Protein AF-A0A2E5VZL4-F1 (afdb_monomer_lite)

Structure (mmCIF, N/CA/C/O backbone):
data_AF-A0A2E5VZL4-F1
#
_entry.id   AF-A0A2E5VZL4-F1
#
loop_
_atom_site.group_PDB
_atom_site.id
_atom_site.type_symbol
_atom_site.label_atom_id
_atom_site.label_alt_id
_atom_site.label_comp_id
_atom_site.label_asym_id
_atom_site.label_entity_id
_atom_site.label_seq_id
_atom_site.pdbx_PDB_ins_code
_atom_site.Cartn_x
_atom_site.Cartn_y
_atom_site.Cartn_z
_atom_site.occupancy
_atom_site.B_iso_or_equiv
_atom_site.auth_seq_id
_atom_site.auth_comp_id
_atom_site.auth_asym_id
_atom_site.auth_atom_id
_atom_site.pdbx_PDB_model_num
ATOM 1 N N . MET A 1 1 ? 15.307 -54.834 -8.829 1.00 47.22 1 MET A N 1
ATOM 2 C CA . MET A 1 1 ? 15.428 -53.500 -9.453 1.00 47.22 1 MET A CA 1
ATOM 3 C C . MET A 1 1 ? 14.462 -52.575 -8.731 1.00 47.22 1 MET A C 1
ATOM 5 O O . MET A 1 1 ? 13.264 -52.700 -8.922 1.00 47.22 1 MET A O 1
ATOM 9 N N . SER A 1 2 ? 14.963 -51.774 -7.792 1.00 46.06 2 SER A N 1
ATOM 10 C CA . SER A 1 2 ? 14.157 -50.873 -6.960 1.00 46.06 2 SER A CA 1
ATOM 11 C C . SER A 1 2 ? 14.180 -49.470 -7.559 1.00 46.06 2 SER A C 1
ATOM 13 O O . SER A 1 2 ? 15.214 -48.799 -7.523 1.00 46.06 2 SER A O 1
ATOM 15 N N . ASP A 1 3 ? 13.050 -49.048 -8.118 1.00 46.81 3 ASP A N 1
ATOM 16 C CA . ASP A 1 3 ? 12.862 -47.703 -8.653 1.00 46.81 3 ASP A CA 1
ATOM 17 C C . ASP A 1 3 ? 12.826 -46.692 -7.499 1.00 46.81 3 ASP A C 1
ATOM 19 O O . ASP A 1 3 ? 11.897 -46.655 -6.691 1.00 46.81 3 ASP A O 1
ATOM 23 N N . SER A 1 4 ? 13.878 -45.880 -7.395 1.00 48.53 4 SER A N 1
ATOM 24 C CA . SER A 1 4 ? 13.907 -44.745 -6.473 1.00 48.53 4 SER A CA 1
ATOM 25 C C . SER A 1 4 ? 12.948 -43.655 -6.971 1.00 48.53 4 SER A C 1
ATOM 27 O O . SER A 1 4 ? 13.066 -43.228 -8.124 1.00 48.53 4 SER A O 1
ATOM 29 N N . PRO A 1 5 ? 12.035 -43.129 -6.133 1.00 53.75 5 PRO A N 1
ATOM 30 C CA . PRO A 1 5 ? 11.118 -42.083 -6.557 1.00 53.75 5 PRO A CA 1
ATOM 31 C C . PRO A 1 5 ? 11.890 -40.803 -6.896 1.00 53.75 5 PRO A C 1
ATOM 33 O O . PRO A 1 5 ? 12.619 -40.240 -6.072 1.00 53.75 5 PRO A O 1
ATOM 36 N N . ARG A 1 6 ? 11.715 -40.325 -8.136 1.00 50.28 6 ARG A N 1
ATOM 37 C CA . ARG A 1 6 ? 12.256 -39.048 -8.614 1.00 50.28 6 ARG A CA 1
ATOM 38 C C . ARG A 1 6 ? 11.753 -37.920 -7.717 1.00 50.28 6 ARG A C 1
ATOM 40 O O . ARG A 1 6 ? 10.602 -37.497 -7.795 1.00 50.28 6 ARG A O 1
ATOM 47 N N . ARG A 1 7 ? 12.651 -37.405 -6.879 1.00 49.47 7 ARG A N 1
ATOM 48 C CA . ARG A 1 7 ? 12.457 -36.209 -6.056 1.00 49.47 7 ARG A CA 1
ATOM 49 C C . ARG A 1 7 ? 12.113 -35.038 -6.986 1.00 49.47 7 ARG A C 1
ATOM 51 O O . ARG A 1 7 ? 12.990 -34.500 -7.662 1.00 49.47 7 ARG A O 1
ATOM 58 N N . SER A 1 8 ? 10.833 -34.667 -7.059 1.00 52.91 8 SER A N 1
ATOM 59 C CA . SER A 1 8 ? 10.385 -33.489 -7.808 1.00 52.91 8 SER A CA 1
ATOM 60 C C . SER A 1 8 ? 11.157 -32.274 -7.281 1.00 52.91 8 SER A C 1
ATOM 62 O O . SER A 1 8 ? 11.065 -31.934 -6.095 1.00 52.91 8 SER A O 1
ATOM 64 N N . LYS A 1 9 ? 11.966 -31.645 -8.141 1.00 51.38 9 LYS A N 1
ATOM 65 C CA . LYS A 1 9 ? 12.663 -30.397 -7.820 1.00 51.38 9 LYS A CA 1
ATOM 66 C C . LYS A 1 9 ? 11.589 -29.346 -7.530 1.00 51.38 9 LYS A C 1
ATOM 68 O O . LYS A 1 9 ? 10.967 -28.843 -8.461 1.00 51.38 9 LYS A O 1
ATOM 73 N N . ARG A 1 10 ? 11.357 -29.021 -6.250 1.00 52.12 10 ARG A N 1
ATOM 74 C CA . ARG A 1 10 ? 10.534 -27.867 -5.849 1.00 52.12 10 ARG A CA 1
ATOM 75 C C . ARG A 1 10 ? 11.056 -26.652 -6.620 1.00 52.12 10 ARG A C 1
ATOM 77 O O . ARG A 1 10 ? 12.182 -26.218 -6.375 1.00 52.12 10 ARG A O 1
ATOM 84 N N . LYS A 1 11 ? 10.270 -26.128 -7.571 1.00 53.28 11 LYS A N 1
ATOM 85 C CA . LYS A 1 11 ? 10.553 -24.830 -8.196 1.00 53.28 11 LYS A CA 1
ATOM 86 C C . LYS A 1 11 ? 10.701 -23.828 -7.052 1.00 53.28 11 LYS A C 1
ATOM 88 O O . LYS A 1 11 ? 9.789 -23.695 -6.238 1.00 53.28 11 LYS A O 1
ATOM 93 N N . LYS A 1 12 ? 11.861 -23.171 -6.951 1.00 56.47 12 LYS A N 1
ATOM 94 C CA . LYS A 1 12 ? 12.032 -22.040 -6.035 1.00 56.47 12 LYS A CA 1
ATOM 95 C C . LYS A 1 12 ? 10.952 -21.025 -6.399 1.00 56.47 12 LYS A C 1
ATOM 97 O O . LYS A 1 12 ? 10.959 -20.502 -7.509 1.00 56.47 12 LYS A O 1
ATOM 102 N N . VAL A 1 13 ? 10.006 -20.798 -5.492 1.00 61.88 13 VAL A N 1
ATOM 103 C CA . VAL A 1 13 ? 9.063 -19.689 -5.619 1.00 61.88 13 VAL A CA 1
ATOM 104 C C . VAL A 1 13 ? 9.900 -18.427 -5.445 1.00 61.88 13 VAL A C 1
ATOM 106 O O . VAL A 1 13 ? 10.424 -18.155 -4.357 1.00 61.88 13 VAL A O 1
ATOM 109 N N . ASN A 1 14 ? 10.141 -17.743 -6.560 1.00 83.44 14 ASN A N 1
ATOM 110 C CA . ASN A 1 14 ? 10.830 -16.465 -6.559 1.00 83.44 14 ASN A CA 1
ATOM 111 C C . ASN A 1 14 ? 9.940 -15.435 -5.866 1.00 83.44 14 ASN A C 1
ATOM 113 O O . ASN A 1 14 ? 8.718 -15.522 -5.937 1.00 83.44 14 ASN A O 1
ATOM 117 N N . ASP A 1 15 ? 10.573 -14.503 -5.160 1.00 93.19 15 ASP A N 1
ATOM 118 C CA . ASP A 1 15 ? 9.884 -13.360 -4.572 1.00 93.19 15 ASP A CA 1
ATOM 119 C C . ASP A 1 15 ? 9.197 -12.564 -5.700 1.00 93.19 15 ASP A C 1
ATOM 121 O O . ASP A 1 15 ? 9.894 -12.088 -6.599 1.00 93.19 15 ASP A O 1
ATOM 125 N N . PRO A 1 16 ? 7.856 -12.466 -5.701 1.00 96.50 16 PRO A N 1
ATOM 126 C CA . PRO A 1 16 ? 7.113 -11.823 -6.776 1.00 96.50 16 PRO A CA 1
ATOM 127 C C . PRO A 1 16 ? 7.220 -10.291 -6.776 1.00 96.50 16 PRO A C 1
ATOM 129 O O . PRO A 1 16 ? 6.814 -9.681 -7.769 1.00 96.50 16 PRO A O 1
ATOM 132 N N . ILE A 1 17 ? 7.759 -9.673 -5.715 1.00 97.75 17 ILE A N 1
ATOM 133 C CA . ILE A 1 17 ? 7.941 -8.218 -5.609 1.00 97.75 17 ILE A CA 1
ATOM 134 C C . ILE A 1 17 ? 9.100 -7.772 -6.513 1.00 97.75 17 ILE A C 1
ATOM 136 O O . ILE A 1 17 ? 10.240 -8.235 -6.372 1.00 97.75 17 ILE A O 1
ATOM 140 N N . THR A 1 18 ? 8.833 -6.829 -7.416 1.00 97.69 18 THR A N 1
ATOM 141 C CA . THR A 1 18 ? 9.846 -6.314 -8.349 1.00 97.69 18 THR A CA 1
ATOM 142 C C . THR A 1 18 ? 10.817 -5.342 -7.683 1.00 97.69 18 THR A C 1
ATOM 144 O O . THR A 1 18 ? 10.575 -4.817 -6.596 1.00 97.69 18 THR A O 1
ATOM 147 N N . HIS A 1 19 ? 11.939 -5.067 -8.353 1.00 96.88 19 HIS A N 1
ATOM 148 C CA . HIS A 1 19 ? 12.896 -4.065 -7.885 1.00 96.88 19 HIS A CA 1
ATOM 149 C C . HIS A 1 19 ? 12.280 -2.654 -7.823 1.00 96.88 19 HIS A C 1
ATOM 151 O O . HIS A 1 19 ? 12.573 -1.924 -6.882 1.00 96.88 19 HIS A O 1
ATOM 157 N N . HIS A 1 20 ? 11.365 -2.310 -8.741 1.00 97.50 20 HIS A N 1
ATOM 158 C CA . HIS A 1 20 ? 10.631 -1.041 -8.710 1.00 97.50 20 HIS A CA 1
ATOM 159 C C . HIS A 1 20 ? 9.834 -0.878 -7.411 1.00 97.50 20 HIS A C 1
ATOM 161 O O . HIS A 1 20 ? 9.978 0.132 -6.733 1.00 97.50 20 HIS A O 1
ATOM 167 N N . MET A 1 21 ? 9.063 -1.891 -6.989 1.00 97.94 21 MET A N 1
ATOM 168 C CA . MET A 1 21 ? 8.316 -1.807 -5.722 1.00 97.94 21 MET A CA 1
ATOM 169 C C . MET A 1 21 ? 9.196 -1.862 -4.470 1.00 97.94 21 MET A C 1
ATOM 171 O O . MET A 1 21 ? 8.777 -1.372 -3.422 1.00 97.94 21 MET A O 1
ATOM 175 N N . LYS A 1 22 ? 10.407 -2.426 -4.560 1.00 97.19 22 LYS A N 1
ATOM 176 C CA . LYS A 1 22 ? 11.405 -2.393 -3.472 1.00 97.19 22 LYS A CA 1
ATOM 177 C C . LYS A 1 22 ? 12.041 -1.004 -3.320 1.00 97.19 22 LYS A C 1
ATOM 179 O O . LYS A 1 22 ? 12.330 -0.576 -2.203 1.00 97.19 22 LYS A O 1
ATOM 184 N N . ALA A 1 23 ? 12.243 -0.301 -4.433 1.00 96.56 23 ALA A N 1
ATOM 185 C CA . ALA A 1 23 ? 12.757 1.068 -4.458 1.00 96.56 23 ALA A CA 1
ATOM 186 C C . ALA A 1 23 ? 11.673 2.132 -4.204 1.00 96.56 23 ALA A C 1
ATOM 188 O O . ALA A 1 23 ? 12.006 3.251 -3.825 1.00 96.56 23 ALA A O 1
ATOM 189 N N . MET A 1 24 ? 10.397 1.774 -4.383 1.00 98.19 24 MET A N 1
ATOM 190 C CA . MET A 1 24 ? 9.248 2.668 -4.243 1.00 98.19 24 MET A CA 1
ATOM 191 C C . MET A 1 24 ? 9.202 3.349 -2.874 1.00 98.19 24 MET A C 1
ATOM 193 O O . MET A 1 24 ? 9.365 2.700 -1.838 1.00 98.19 24 MET A O 1
ATOM 197 N N . ARG A 1 25 ? 8.918 4.647 -2.882 1.00 97.62 25 ARG A N 1
ATOM 198 C CA . ARG A 1 25 ? 8.615 5.482 -1.718 1.00 97.62 25 ARG A CA 1
ATOM 199 C C . ARG A 1 25 ? 7.319 6.232 -1.989 1.00 97.62 25 ARG A C 1
ATOM 201 O O . ARG A 1 25 ? 7.062 6.596 -3.128 1.00 97.62 25 ARG A O 1
ATOM 208 N N . PHE A 1 26 ? 6.485 6.382 -0.969 1.00 98.12 26 PHE A N 1
ATOM 209 C CA . PHE A 1 26 ? 5.297 7.238 -0.962 1.00 98.12 26 PHE A CA 1
ATOM 210 C C . PHE A 1 26 ? 4.812 7.391 0.477 1.00 98.12 26 PHE A C 1
ATOM 212 O O . PHE A 1 26 ? 5.218 6.623 1.353 1.00 98.12 26 PHE A O 1
ATOM 219 N N . SER A 1 27 ? 3.897 8.325 0.702 1.00 97.75 27 SER A N 1
ATOM 220 C CA . SER A 1 27 ? 3.189 8.442 1.975 1.00 97.75 27 SER A CA 1
ATOM 221 C C . SER A 1 27 ? 1.703 8.172 1.796 1.00 97.75 27 SER A C 1
ATOM 223 O O . SER A 1 27 ? 1.147 8.340 0.707 1.00 97.75 27 SER A O 1
ATOM 225 N N . LEU A 1 28 ? 1.038 7.765 2.870 1.00 97.62 28 LEU A N 1
ATOM 226 C CA . LEU A 1 28 ? -0.409 7.859 2.962 1.00 97.62 28 LEU A CA 1
ATOM 227 C C . LEU A 1 28 ? -0.792 9.254 3.439 1.00 97.62 28 LEU A C 1
ATOM 229 O O . LEU A 1 28 ? -0.317 9.733 4.462 1.00 97.62 28 LEU A O 1
ATOM 233 N N . GLU A 1 29 ? -1.712 9.880 2.725 1.00 97.19 29 GLU A N 1
ATOM 234 C CA . GLU A 1 29 ? -2.500 10.965 3.282 1.00 97.19 29 GLU A CA 1
ATOM 235 C C . GLU A 1 29 ? -3.839 10.392 3.747 1.00 97.19 29 GLU A C 1
ATOM 237 O O . GLU A 1 29 ? -4.562 9.751 2.970 1.00 97.19 29 GLU A O 1
ATOM 242 N N . ILE A 1 30 ? -4.144 10.615 5.024 1.00 96.62 30 ILE A N 1
ATOM 243 C CA . ILE A 1 30 ? -5.338 10.108 5.697 1.00 96.62 30 ILE A CA 1
ATOM 244 C C . ILE A 1 30 ? -6.156 11.305 6.188 1.00 9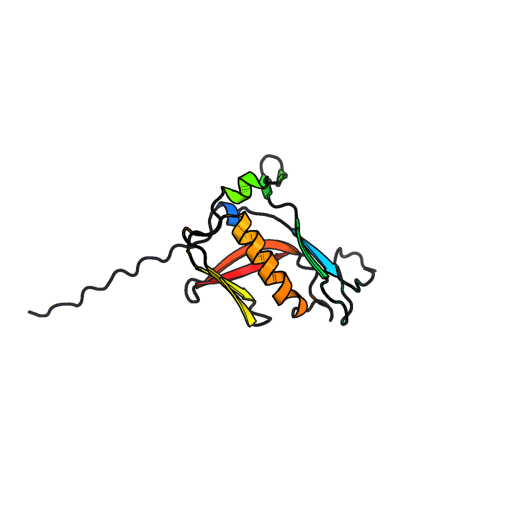6.62 30 ILE A C 1
ATOM 246 O O . ILE A 1 30 ? -5.631 12.176 6.877 1.00 96.62 30 ILE A O 1
ATOM 250 N N . GLU A 1 31 ? -7.435 11.370 5.836 1.00 96.88 31 GLU A N 1
ATOM 251 C CA . GLU A 1 31 ? -8.377 12.352 6.388 1.00 96.88 31 GLU A CA 1
ATOM 252 C C . GLU A 1 31 ? -9.273 11.665 7.409 1.00 96.88 31 GLU A C 1
ATOM 254 O O . GLU A 1 31 ? -9.731 10.540 7.177 1.00 96.88 31 GLU A O 1
ATOM 259 N N . THR A 1 32 ? -9.508 12.342 8.527 1.00 97.25 32 THR A N 1
ATOM 260 C CA . THR A 1 32 ? -10.280 11.827 9.652 1.00 97.25 32 THR A CA 1
ATOM 261 C C . THR A 1 32 ? -11.219 12.886 10.210 1.00 97.25 32 THR A C 1
ATOM 263 O O . THR A 1 32 ? -11.001 14.083 10.034 1.00 97.25 32 THR A O 1
ATOM 266 N N . THR A 1 33 ? -12.262 12.442 10.910 1.00 97.25 33 THR A N 1
ATOM 267 C CA . THR A 1 33 ? -13.271 13.337 11.490 1.00 97.25 33 THR A CA 1
ATOM 268 C C . THR A 1 33 ? -12.783 14.103 12.721 1.00 97.25 33 THR A C 1
ATOM 270 O O . THR A 1 33 ? -13.342 15.154 13.022 1.00 97.25 33 THR A O 1
ATOM 273 N N . ASN A 1 34 ? -11.810 13.573 13.476 1.00 95.62 34 ASN A N 1
ATOM 274 C CA . ASN A 1 34 ? -11.406 14.140 14.767 1.00 95.62 34 ASN A CA 1
ATOM 275 C C . ASN A 1 34 ? -9.908 13.932 15.071 1.00 95.62 34 ASN A C 1
ATOM 277 O O . ASN A 1 34 ? -9.530 13.075 15.877 1.00 95.62 34 ASN A O 1
ATOM 281 N N . THR A 1 35 ? -9.059 14.737 14.425 1.00 93.88 35 THR A N 1
ATOM 282 C CA . THR A 1 35 ? -7.624 14.816 14.736 1.00 93.88 35 THR A CA 1
ATOM 283 C C . THR A 1 35 ? -7.406 15.650 15.996 1.00 93.88 35 THR A C 1
ATOM 285 O O . THR A 1 35 ? -7.824 16.806 16.076 1.00 93.88 35 THR A O 1
ATOM 288 N N . LEU A 1 36 ? -6.717 15.070 16.978 1.00 91.44 36 LEU A N 1
ATOM 289 C CA . LEU A 1 36 ? -6.385 15.745 18.227 1.00 91.44 36 LEU A CA 1
ATOM 290 C C . LEU A 1 36 ? -5.235 16.744 18.020 1.00 91.44 36 LEU A C 1
ATOM 292 O O . LEU A 1 36 ? -4.343 16.505 17.200 1.00 91.44 36 LEU A O 1
ATOM 296 N N . PRO A 1 37 ? -5.207 17.851 18.783 1.00 88.44 37 PRO A N 1
ATOM 297 C CA . PRO A 1 37 ? -4.093 18.784 18.742 1.00 88.44 37 PRO A CA 1
ATOM 298 C C . PRO A 1 37 ? -2.805 18.090 19.190 1.00 88.44 37 PRO A C 1
ATOM 300 O O . PRO A 1 37 ? -2.755 17.425 20.227 1.00 88.44 37 PRO A O 1
ATOM 303 N N . ASN A 1 38 ? -1.744 18.276 18.413 1.00 83.44 38 ASN A N 1
ATOM 304 C CA . ASN A 1 38 ? -0.420 17.821 18.791 1.00 83.44 38 ASN A CA 1
ATOM 305 C C . ASN A 1 38 ? 0.245 18.884 19.678 1.00 83.44 38 ASN A C 1
ATOM 307 O O . ASN A 1 38 ? 0.690 19.920 19.193 1.00 83.44 38 ASN A O 1
ATOM 311 N N . ASN A 1 39 ? 0.282 18.625 20.985 1.00 67.75 39 ASN A N 1
ATOM 312 C CA . ASN A 1 39 ? 0.821 19.551 21.987 1.00 67.75 39 ASN A CA 1
ATOM 313 C C . ASN A 1 39 ? 2.277 19.232 22.386 1.00 67.75 39 ASN A C 1
ATOM 315 O O . ASN A 1 39 ? 2.781 19.795 23.358 1.00 67.75 39 ASN A O 1
ATOM 319 N N . GLY A 1 40 ? 2.942 18.303 21.688 1.00 71.06 40 GLY A N 1
ATOM 320 C CA . GLY A 1 40 ? 4.294 17.839 22.006 1.00 71.06 40 GLY A CA 1
ATOM 321 C C . GLY A 1 40 ? 5.342 18.203 20.944 1.00 71.06 40 GLY A C 1
ATOM 322 O O . GLY A 1 40 ? 4.997 18.640 19.851 1.00 71.06 40 GLY A O 1
ATOM 323 N N . PRO A 1 41 ? 6.640 17.988 21.237 1.00 71.12 41 PRO A N 1
ATOM 324 C CA . PRO A 1 41 ? 7.729 18.230 20.284 1.00 71.12 41 PRO A CA 1
ATOM 325 C C . PRO A 1 41 ? 7.818 17.166 19.176 1.00 71.12 41 PRO A C 1
ATOM 327 O O . PRO A 1 41 ? 8.605 17.309 18.245 1.00 71.12 41 PRO A O 1
ATOM 330 N N . LEU A 1 42 ? 7.064 16.071 19.297 1.00 73.56 42 LEU A N 1
ATOM 331 C CA . LEU A 1 42 ? 7.044 14.984 18.321 1.00 73.56 42 LEU A CA 1
ATOM 332 C C . LEU A 1 42 ? 6.133 15.361 17.158 1.00 73.56 42 LEU A C 1
ATOM 334 O O . LEU A 1 42 ? 5.069 15.917 17.382 1.00 73.56 42 LEU A O 1
ATOM 338 N N . LEU A 1 43 ? 6.483 14.985 15.929 1.00 77.94 43 LEU A N 1
ATOM 339 C CA . LEU A 1 43 ? 5.655 15.220 14.734 1.00 77.94 43 LEU A CA 1
ATOM 340 C C . LEU A 1 43 ? 4.519 14.188 14.579 1.00 77.94 43 LEU A C 1
ATOM 342 O O . LEU A 1 43 ? 4.036 13.934 13.479 1.00 77.94 43 LEU A O 1
ATOM 346 N N . ASN A 1 44 ? 4.085 13.585 15.686 1.00 84.81 44 ASN A N 1
ATOM 347 C CA . ASN A 1 44 ? 3.086 12.527 15.683 1.00 84.81 44 ASN A CA 1
ATOM 348 C C . ASN A 1 44 ? 1.688 13.102 15.436 1.00 84.81 44 ASN A C 1
ATOM 350 O O . ASN A 1 44 ? 1.315 14.141 15.983 1.00 84.81 44 ASN A O 1
ATOM 354 N N . ARG A 1 45 ? 0.882 12.376 14.661 1.00 89.88 45 ARG A N 1
ATOM 355 C CA . ARG A 1 45 ? -0.547 12.648 14.513 1.00 89.88 45 ARG A CA 1
ATOM 356 C C . ARG A 1 45 ? -1.337 11.744 15.451 1.00 89.88 45 ARG A C 1
ATOM 358 O O . ARG A 1 45 ? -1.105 10.538 15.485 1.00 89.88 45 ARG A O 1
ATOM 365 N N . PHE A 1 46 ? -2.274 12.335 16.185 1.00 92.31 46 PHE A N 1
ATOM 366 C CA . PHE A 1 46 ? -3.137 11.635 17.130 1.00 92.31 46 PHE A CA 1
ATOM 367 C C . PHE A 1 46 ? -4.592 11.803 16.722 1.00 92.31 46 PHE A C 1
ATOM 369 O O . PHE A 1 46 ? -5.011 12.877 16.295 1.00 92.31 46 PHE A O 1
ATOM 376 N N . GLU A 1 47 ? -5.364 10.742 16.883 1.00 94.69 47 GLU A N 1
ATOM 377 C CA . GLU A 1 47 ? -6.784 10.724 16.568 1.00 94.69 47 GLU A CA 1
ATOM 378 C C . GLU A 1 47 ? -7.569 10.434 17.840 1.00 94.69 47 GLU A C 1
ATOM 380 O O . GLU A 1 47 ? -7.122 9.665 18.691 1.00 94.69 47 GLU A O 1
ATOM 385 N N . ALA A 1 48 ? -8.734 11.060 17.988 1.00 95.25 48 ALA A N 1
ATOM 386 C CA . ALA A 1 48 ? -9.613 10.741 19.100 1.00 95.25 48 ALA A CA 1
ATOM 387 C C . ALA A 1 48 ? -10.133 9.293 18.977 1.00 95.25 48 ALA A C 1
ATOM 389 O O . ALA A 1 48 ? -10.234 8.774 17.859 1.00 95.25 48 ALA A O 1
ATOM 390 N N . PRO A 1 49 ? -10.534 8.640 20.084 1.00 95.62 49 PRO A N 1
ATOM 391 C CA . PRO A 1 49 ? -11.069 7.276 20.038 1.00 95.62 49 PRO A CA 1
ATOM 392 C C . PRO A 1 49 ? -12.318 7.113 19.157 1.00 95.62 49 PRO A C 1
ATOM 394 O O . PRO A 1 49 ? -12.601 6.017 18.678 1.00 95.62 49 PRO A O 1
ATOM 397 N N . ASP A 1 50 ? -13.080 8.191 18.951 1.00 95.50 50 ASP A N 1
ATOM 398 C CA . ASP A 1 50 ? -14.278 8.229 18.108 1.00 95.50 50 ASP A CA 1
ATOM 399 C C . ASP A 1 50 ? -14.009 8.705 16.669 1.00 95.50 50 ASP A C 1
ATOM 401 O O . ASP A 1 50 ? -14.935 8.751 15.850 1.00 95.50 50 ASP A O 1
ATOM 405 N N . SER A 1 51 ? -12.753 9.038 16.349 1.00 96.81 51 SER A N 1
ATOM 406 C CA . SER A 1 51 ? -12.342 9.502 15.028 1.00 96.81 51 SER A CA 1
ATOM 407 C C . SER A 1 51 ? -12.568 8.418 13.973 1.00 96.81 51 SER A C 1
ATOM 409 O O . SER A 1 51 ? -12.268 7.238 14.173 1.00 96.81 51 SER A O 1
ATOM 411 N N . ARG A 1 52 ? -13.105 8.814 12.818 1.00 96.44 52 ARG A N 1
ATOM 412 C CA . ARG A 1 52 ? -13.359 7.929 11.677 1.00 96.44 52 ARG A CA 1
ATOM 413 C C . ARG A 1 52 ? -12.491 8.345 10.508 1.00 96.44 52 ARG A C 1
ATOM 415 O O . ARG A 1 52 ? -12.383 9.530 10.219 1.00 96.44 52 ARG A O 1
ATOM 422 N N . ILE A 1 53 ? -11.930 7.368 9.801 1.00 96.88 53 ILE A N 1
ATOM 423 C CA . ILE A 1 53 ? -11.207 7.609 8.549 1.00 96.88 53 ILE A CA 1
ATOM 424 C C . ILE A 1 53 ? -12.215 7.891 7.432 1.00 96.88 53 ILE A C 1
ATOM 426 O O . ILE A 1 53 ? -13.032 7.035 7.090 1.00 96.88 53 ILE A O 1
ATOM 430 N N . GLU A 1 54 ? -12.119 9.074 6.833 1.00 96.88 54 GLU A N 1
ATOM 431 C CA . GLU A 1 54 ? -12.949 9.505 5.702 1.00 96.88 54 GLU A CA 1
ATOM 432 C C . GLU A 1 54 ? -12.264 9.210 4.367 1.00 96.88 54 GLU A C 1
ATOM 434 O O . GLU A 1 54 ? -12.888 8.740 3.408 1.00 96.88 54 GLU A O 1
ATOM 439 N N . ARG A 1 55 ? -10.945 9.434 4.306 1.00 97.19 55 ARG A N 1
ATOM 440 C CA . ARG A 1 55 ? -10.156 9.252 3.087 1.00 97.19 55 ARG A CA 1
ATOM 441 C C . ARG A 1 55 ? -8.796 8.654 3.391 1.00 97.19 55 ARG A C 1
ATOM 443 O O . ARG A 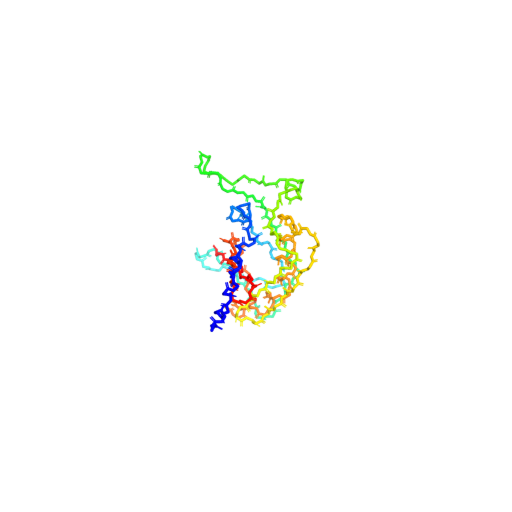1 55 ? -8.156 8.990 4.373 1.00 97.19 55 ARG A O 1
ATOM 450 N N . VAL A 1 56 ? -8.335 7.810 2.473 1.00 98.06 56 VAL A N 1
ATOM 451 C CA . VAL A 1 56 ? -6.943 7.353 2.389 1.00 98.06 56 VAL A CA 1
ATOM 452 C C . VAL A 1 56 ? -6.512 7.459 0.933 1.00 98.06 56 VAL A C 1
ATOM 454 O O . VAL A 1 56 ? -7.225 6.969 0.042 1.00 98.06 56 VAL A O 1
ATOM 457 N N . ARG A 1 57 ? -5.363 8.084 0.679 1.00 98.00 57 ARG A N 1
ATOM 458 C CA . ARG A 1 57 ? -4.725 8.130 -0.643 1.00 98.00 57 ARG A CA 1
ATOM 459 C C . ARG A 1 57 ? -3.211 8.005 -0.517 1.00 98.00 57 ARG A C 1
ATOM 461 O O . ARG A 1 57 ? -2.640 8.447 0.467 1.00 98.00 57 ARG A O 1
ATOM 468 N N . ALA A 1 58 ? -2.574 7.418 -1.524 1.00 98.06 58 ALA A N 1
ATOM 469 C CA . ALA A 1 58 ? -1.124 7.471 -1.653 1.00 98.06 58 ALA A CA 1
ATOM 470 C C . ALA A 1 58 ? -0.721 8.808 -2.289 1.00 98.06 58 ALA A C 1
ATOM 472 O O . ALA A 1 58 ? -1.345 9.231 -3.266 1.00 98.06 58 ALA A O 1
ATOM 473 N N . VAL A 1 59 ? 0.312 9.447 -1.749 1.00 97.75 59 VAL A N 1
ATOM 474 C CA . VAL A 1 59 ? 0.869 10.713 -2.236 1.00 97.75 59 VAL A CA 1
ATOM 475 C C . VAL A 1 59 ? 2.371 10.580 -2.456 1.00 97.75 59 VAL A C 1
ATOM 477 O O . VAL A 1 59 ? 3.052 9.853 -1.736 1.00 97.75 59 VAL A O 1
ATOM 480 N N . GLY A 1 60 ? 2.870 11.266 -3.484 1.00 96.94 60 GLY A N 1
ATOM 481 C CA . GLY A 1 60 ? 4.289 11.274 -3.836 1.00 96.94 60 GLY A CA 1
ATOM 482 C C . GLY A 1 60 ? 4.910 9.901 -4.130 1.00 96.94 60 GLY A C 1
ATOM 483 O O . GLY A 1 60 ? 5.994 9.654 -3.623 1.00 96.94 60 GLY A O 1
ATOM 484 N N . PRO A 1 61 ? 4.282 8.992 -4.907 1.00 98.38 61 PRO A N 1
ATOM 485 C CA . PRO A 1 61 ? 4.979 7.797 -5.371 1.00 98.38 61 PRO A CA 1
ATOM 486 C C . PRO A 1 61 ? 6.217 8.165 -6.185 1.00 98.38 61 PRO A C 1
ATOM 488 O O . PRO A 1 61 ? 6.125 8.905 -7.161 1.00 98.38 61 PRO A O 1
ATOM 491 N N . GLY A 1 62 ? 7.364 7.633 -5.786 1.00 98.06 62 GLY A N 1
ATOM 492 C CA . GLY A 1 62 ? 8.664 7.962 -6.351 1.00 98.06 62 GLY A CA 1
ATOM 493 C C . GLY A 1 62 ? 9.762 7.038 -5.844 1.00 98.06 62 GLY A C 1
ATOM 494 O O . GLY A 1 62 ? 9.504 5.948 -5.321 1.00 98.06 62 GLY A O 1
ATOM 495 N N . TYR A 1 63 ? 11.003 7.473 -6.009 1.00 96.75 63 TYR A N 1
ATOM 496 C CA . TYR A 1 63 ? 12.185 6.808 -5.473 1.00 96.75 63 TYR A CA 1
ATOM 497 C C . TYR A 1 63 ? 13.157 7.842 -4.911 1.00 96.75 63 TYR A C 1
ATOM 499 O O . TYR A 1 63 ? 13.101 9.019 -5.254 1.00 96.75 63 TYR A O 1
ATOM 507 N N . TYR A 1 64 ? 14.057 7.392 -4.040 1.00 94.75 64 TYR A N 1
ATOM 508 C CA . TYR A 1 64 ? 15.129 8.238 -3.529 1.00 94.75 64 TYR A CA 1
ATOM 509 C C . TYR A 1 64 ? 16.371 8.098 -4.411 1.00 94.75 64 TYR A C 1
ATOM 511 O O . TYR A 1 64 ? 16.932 7.000 -4.521 1.00 94.75 64 TYR A O 1
ATOM 519 N N . ASP A 1 65 ? 16.794 9.194 -5.035 1.00 94.50 65 ASP A N 1
ATOM 520 C CA . ASP A 1 65 ? 18.045 9.263 -5.778 1.00 94.50 65 ASP A CA 1
ATOM 521 C C . ASP A 1 65 ? 19.176 9.655 -4.824 1.00 94.50 65 ASP A C 1
ATOM 523 O O . ASP A 1 65 ? 19.282 10.795 -4.382 1.00 94.50 65 ASP A O 1
ATOM 527 N N . LYS A 1 66 ? 20.056 8.698 -4.518 1.00 92.81 66 LYS A N 1
ATOM 528 C CA . LYS A 1 66 ? 21.197 8.931 -3.623 1.00 92.81 66 LYS A CA 1
ATOM 529 C C . LYS A 1 66 ? 22.213 9.928 -4.174 1.00 92.81 66 LYS A C 1
ATOM 531 O O . LYS A 1 66 ? 22.941 10.507 -3.383 1.00 92.81 66 LYS A O 1
ATOM 536 N N . ALA A 1 67 ? 22.320 10.077 -5.493 1.00 94.88 67 ALA A N 1
ATOM 537 C CA . ALA A 1 67 ? 23.279 11.000 -6.090 1.00 94.88 67 ALA A CA 1
ATOM 538 C C . ALA A 1 67 ? 22.807 12.455 -5.975 1.00 94.88 67 ALA A C 1
ATOM 540 O O . ALA A 1 67 ? 23.630 13.355 -5.846 1.00 94.88 67 ALA A O 1
ATOM 541 N N . GLN A 1 68 ? 21.491 12.666 -6.020 1.00 94.00 68 GLN A N 1
ATOM 542 C CA . GLN A 1 68 ? 20.863 13.984 -5.887 1.00 94.00 68 GLN A CA 1
ATOM 543 C C . GLN A 1 68 ? 20.408 14.277 -4.449 1.00 94.00 68 GLN A C 1
ATOM 545 O O . GLN A 1 68 ? 19.987 15.389 -4.160 1.00 94.00 68 GLN A O 1
ATOM 550 N N . GLU A 1 69 ? 20.488 13.274 -3.570 1.00 94.81 69 GLU A N 1
ATOM 551 C CA . GLU A 1 69 ? 19.946 13.273 -2.208 1.00 94.81 69 GLU A CA 1
ATOM 552 C C . GLU A 1 69 ? 18.460 13.666 -2.132 1.00 94.81 69 GLU A C 1
ATOM 554 O O . GLU A 1 69 ? 17.992 14.162 -1.107 1.00 94.81 69 GLU A O 1
ATOM 559 N N . ASP A 1 70 ? 17.702 13.386 -3.195 1.00 95.19 70 ASP A N 1
ATOM 560 C CA . ASP A 1 70 ? 16.344 13.898 -3.379 1.00 95.19 70 ASP A CA 1
ATOM 561 C C . ASP A 1 70 ? 15.326 12.798 -3.722 1.00 95.19 70 ASP A C 1
ATOM 563 O O . ASP A 1 70 ? 15.653 11.707 -4.210 1.00 95.19 70 ASP A O 1
ATOM 567 N N . HIS A 1 71 ? 14.057 13.094 -3.451 1.00 95.00 71 HIS A N 1
ATOM 568 C CA . HIS A 1 71 ? 12.925 12.264 -3.824 1.00 95.00 71 HIS A CA 1
ATOM 569 C C . HIS A 1 71 ? 12.433 12.619 -5.230 1.00 95.00 71 HIS A C 1
ATOM 571 O O . HIS A 1 71 ? 11.828 13.667 -5.456 1.00 95.00 71 HIS A O 1
ATOM 577 N N . ILE A 1 72 ? 12.598 11.686 -6.166 1.00 97.12 72 ILE A N 1
ATOM 578 C CA . ILE A 1 72 ? 12.173 11.856 -7.552 1.00 97.12 72 ILE A CA 1
ATOM 579 C C . ILE A 1 72 ? 10.795 11.202 -7.744 1.00 97.12 72 ILE A C 1
ATOM 581 O O . ILE A 1 72 ? 10.684 9.971 -7.663 1.00 97.12 72 ILE A O 1
ATOM 585 N N . PRO A 1 73 ? 9.726 11.984 -7.989 1.00 97.56 73 PRO A N 1
ATOM 586 C CA . PRO A 1 73 ? 8.387 11.441 -8.170 1.00 97.56 73 PRO A CA 1
ATOM 587 C C . PRO A 1 73 ? 8.252 10.717 -9.514 1.00 97.56 73 PRO A C 1
ATOM 589 O O . PRO A 1 73 ? 8.771 11.158 -10.539 1.00 97.56 73 PRO A O 1
ATOM 592 N N . TYR A 1 74 ? 7.485 9.630 -9.519 1.00 98.19 74 TYR A N 1
ATOM 593 C CA . TYR A 1 74 ? 7.052 8.963 -10.741 1.00 98.19 74 TYR A CA 1
ATOM 594 C C . TYR A 1 74 ? 5.787 9.613 -11.304 1.00 98.19 74 TYR A C 1
ATOM 596 O O . TYR A 1 74 ? 4.865 9.971 -10.564 1.00 98.19 74 TYR A O 1
ATOM 604 N N . THR A 1 75 ? 5.693 9.691 -12.631 1.00 97.94 75 THR A N 1
ATOM 605 C CA . THR A 1 75 ? 4.439 10.042 -13.305 1.00 97.94 75 THR A CA 1
ATOM 606 C C . THR A 1 75 ? 3.450 8.880 -13.263 1.00 97.94 75 THR A C 1
ATOM 608 O O . THR A 1 75 ? 3.797 7.717 -13.025 1.00 97.94 75 THR A O 1
ATOM 611 N N . LEU A 1 76 ? 2.179 9.179 -13.533 1.00 97.69 76 LEU A N 1
ATOM 612 C CA . LEU A 1 76 ? 1.144 8.155 -13.582 1.00 97.69 76 LEU A CA 1
ATOM 613 C C . LEU A 1 76 ? 1.388 7.143 -14.713 1.00 97.69 76 LEU A C 1
ATOM 615 O O . LEU A 1 76 ? 1.113 5.959 -14.524 1.00 97.69 76 LEU A O 1
ATOM 619 N N . GLU A 1 77 ? 1.881 7.591 -15.870 1.00 98.19 77 GLU A N 1
ATOM 620 C CA . GLU A 1 77 ? 2.254 6.719 -16.991 1.00 98.19 77 GLU A CA 1
ATOM 621 C C . GLU A 1 77 ? 3.366 5.755 -16.578 1.00 98.19 77 GLU A C 1
ATOM 623 O O . GLU A 1 77 ? 3.204 4.545 -16.712 1.00 98.19 77 GLU A O 1
ATOM 628 N N . GLN A 1 78 ? 4.432 6.264 -15.953 1.00 98.25 78 GLN A N 1
ATOM 629 C CA . GLN A 1 78 ? 5.527 5.422 -15.467 1.00 98.25 78 GLN A CA 1
ATOM 630 C C . GLN A 1 78 ? 5.022 4.349 -14.495 1.00 98.25 78 GLN A C 1
ATOM 632 O O . GLN A 1 78 ? 5.374 3.177 -14.617 1.00 98.25 78 GLN A O 1
ATOM 637 N N . LEU A 1 79 ? 4.150 4.713 -13.548 1.00 98.56 79 LEU A N 1
ATOM 638 C CA . LEU A 1 79 ? 3.588 3.753 -12.591 1.00 98.56 79 LEU A CA 1
ATOM 639 C C . LEU A 1 79 ? 2.704 2.684 -13.249 1.00 98.56 79 LEU A C 1
ATOM 641 O O . LEU A 1 79 ? 2.600 1.581 -12.706 1.00 98.56 79 LEU A O 1
ATOM 645 N N . LYS A 1 80 ? 2.044 2.999 -14.371 1.00 98.31 80 LYS A N 1
ATOM 646 C CA . LYS A 1 80 ? 1.245 2.030 -15.139 1.00 98.31 80 LYS A CA 1
ATOM 647 C C . LYS A 1 80 ? 2.130 1.021 -15.862 1.00 98.31 80 LYS A C 1
ATOM 649 O O . LYS A 1 80 ? 1.775 -0.156 -15.885 1.00 98.31 80 LYS A O 1
ATOM 654 N N . ASP A 1 81 ? 3.254 1.480 -16.400 1.00 98.19 81 ASP A N 1
ATOM 655 C CA . ASP A 1 81 ? 4.124 0.669 -17.253 1.00 98.19 81 ASP A CA 1
ATOM 656 C C . ASP A 1 81 ? 5.134 -0.160 -16.446 1.00 98.19 81 ASP A C 1
ATOM 658 O O . ASP A 1 81 ? 5.534 -1.248 -16.864 1.00 98.19 81 ASP A O 1
ATOM 662 N N . MET A 1 82 ? 5.527 0.309 -15.258 1.00 98.31 82 MET A N 1
ATOM 663 C CA . MET A 1 82 ? 6.455 -0.420 -14.395 1.00 98.31 82 MET A CA 1
ATOM 664 C C . MET A 1 82 ? 5.791 -1.650 -13.755 1.00 98.31 82 MET A C 1
ATOM 666 O O . MET A 1 82 ? 4.763 -1.519 -13.080 1.00 98.31 82 MET A O 1
ATOM 670 N N . PRO A 1 83 ? 6.391 -2.851 -13.866 1.00 98.31 83 PRO A N 1
ATOM 671 C CA . PRO A 1 83 ? 5.886 -4.030 -13.178 1.00 98.31 83 PRO A CA 1
ATOM 672 C C . PRO A 1 83 ? 6.141 -3.899 -11.673 1.00 98.31 83 PRO A C 1
ATOM 674 O O . PRO A 1 83 ? 7.260 -3.605 -11.248 1.00 98.31 83 PRO A O 1
ATOM 677 N N . GLY A 1 84 ? 5.120 -4.160 -10.855 1.00 98.25 84 GLY A N 1
ATOM 678 C CA . GLY A 1 84 ? 5.200 -4.054 -9.398 1.00 98.25 84 GLY A CA 1
ATOM 679 C C . GLY A 1 84 ? 5.164 -5.394 -8.663 1.00 98.25 84 GLY A C 1
ATOM 680 O O . GLY A 1 84 ? 5.893 -5.600 -7.690 1.00 98.25 84 GLY A O 1
ATOM 681 N N . TYR A 1 85 ? 4.350 -6.329 -9.154 1.00 98.31 85 TYR A N 1
ATOM 682 C CA . TYR A 1 85 ? 4.198 -7.661 -8.576 1.00 98.31 85 TYR A CA 1
ATOM 683 C C . TYR A 1 85 ? 3.891 -8.686 -9.669 1.00 98.31 85 TYR A C 1
ATOM 685 O O . TYR A 1 85 ? 2.918 -8.550 -10.401 1.00 98.31 85 TYR A O 1
ATOM 693 N N . THR A 1 86 ? 4.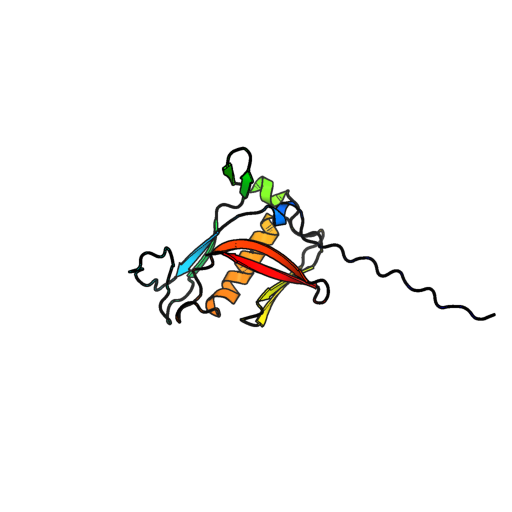725 -9.712 -9.804 1.00 97.44 86 THR A N 1
ATOM 694 C CA . THR A 1 86 ? 4.728 -10.583 -10.999 1.00 97.44 86 THR A CA 1
ATOM 695 C C . THR A 1 86 ? 3.757 -11.760 -10.946 1.00 97.44 86 THR A C 1
ATOM 697 O O . THR A 1 86 ? 3.472 -12.360 -11.979 1.00 97.44 86 THR A O 1
ATOM 700 N N . ALA A 1 87 ? 3.242 -12.120 -9.769 1.00 96.62 87 ALA A N 1
ATOM 701 C CA . ALA A 1 87 ? 2.276 -13.207 -9.651 1.00 96.62 87 ALA A CA 1
ATOM 702 C C . ALA A 1 87 ? 0.844 -12.711 -9.893 1.00 96.62 87 ALA A C 1
ATOM 704 O O . ALA A 1 87 ? 0.493 -11.592 -9.531 1.00 96.62 87 ALA A O 1
ATOM 705 N N . ASN A 1 88 ? -0.013 -13.584 -10.429 1.00 97.12 88 ASN A N 1
ATOM 706 C CA . ASN A 1 88 ? -1.405 -13.244 -10.757 1.00 97.12 88 ASN A CA 1
ATOM 707 C C . ASN A 1 88 ? -2.311 -13.052 -9.529 1.00 97.12 88 ASN A C 1
ATOM 709 O O . ASN A 1 88 ? -3.469 -12.656 -9.655 1.00 97.12 88 ASN A O 1
ATOM 713 N N . ARG A 1 89 ? -1.815 -13.385 -8.333 1.00 97.69 89 ARG A N 1
ATOM 714 C CA . ARG A 1 89 ? -2.556 -13.324 -7.074 1.00 97.69 89 ARG A CA 1
ATOM 715 C C . ARG A 1 89 ? -1.699 -12.659 -6.008 1.00 97.69 89 ARG A C 1
ATOM 717 O O . ARG A 1 89 ? -0.646 -13.185 -5.663 1.00 97.69 89 ARG A O 1
ATOM 724 N N . MET A 1 90 ? -2.184 -11.546 -5.472 1.00 98.38 90 MET A N 1
ATOM 725 C CA . MET A 1 90 ? -1.540 -10.782 -4.408 1.00 98.38 90 MET A CA 1
ATOM 726 C C . MET A 1 90 ? -2.392 -10.852 -3.140 1.00 98.38 90 MET A C 1
ATOM 728 O O . MET A 1 90 ? -3.587 -10.563 -3.178 1.00 98.38 90 MET A O 1
ATOM 732 N N . ILE A 1 91 ? -1.791 -11.245 -2.019 1.00 98.44 91 ILE A N 1
ATOM 733 C CA . ILE A 1 91 ? -2.476 -11.365 -0.726 1.00 98.44 91 ILE A CA 1
ATOM 734 C C . ILE A 1 91 ? -1.819 -10.385 0.237 1.00 98.44 91 ILE A C 1
ATOM 736 O O . ILE A 1 91 ? -0.646 -10.557 0.550 1.00 98.44 91 ILE A O 1
ATOM 740 N N . LEU A 1 92 ? -2.558 -9.382 0.700 1.00 98.62 92 LEU A N 1
ATOM 741 C CA . LEU A 1 92 ? -2.111 -8.464 1.747 1.00 98.62 92 LEU A CA 1
ATOM 742 C C . LEU A 1 92 ? -2.662 -8.933 3.095 1.00 98.62 92 LEU A C 1
ATOM 744 O O . LEU A 1 92 ? -3.831 -9.323 3.178 1.00 98.62 92 LEU A O 1
ATOM 748 N N . THR A 1 93 ? -1.823 -8.908 4.126 1.00 98.31 93 THR A N 1
ATOM 749 C CA . THR A 1 93 ? -2.168 -9.343 5.485 1.00 98.31 93 THR A CA 1
ATOM 750 C C . THR A 1 93 ? -1.632 -8.367 6.523 1.00 98.31 93 THR A C 1
ATOM 752 O O . THR A 1 93 ? -0.469 -7.966 6.431 1.00 98.31 93 THR A O 1
ATOM 755 N N . ASN A 1 94 ? -2.440 -8.070 7.539 1.00 97.31 94 ASN A N 1
ATOM 756 C CA . ASN A 1 94 ? -2.002 -7.422 8.771 1.00 97.31 94 ASN A CA 1
ATOM 757 C C . ASN A 1 94 ? -2.134 -8.421 9.930 1.00 97.31 94 ASN A C 1
ATOM 759 O O . ASN A 1 94 ? -3.196 -8.995 10.164 1.00 97.31 94 ASN A O 1
ATOM 763 N N . ASP A 1 95 ? -1.035 -8.660 10.638 1.00 93.38 95 ASP A N 1
ATOM 764 C CA . ASP A 1 95 ? -0.986 -9.616 11.743 1.00 93.38 95 ASP A CA 1
ATOM 765 C C . ASP A 1 95 ? -1.653 -9.097 13.017 1.00 93.38 95 ASP A C 1
ATOM 767 O O . ASP A 1 95 ? -2.074 -9.912 13.838 1.00 93.38 95 ASP A O 1
ATOM 771 N N . GLU A 1 96 ? -1.727 -7.784 13.206 1.00 92.69 96 GLU A N 1
ATOM 772 C CA . GLU A 1 96 ? -2.299 -7.169 14.403 1.00 92.69 96 GLU A CA 1
ATOM 773 C C . GLU A 1 96 ? -3.822 -7.260 14.363 1.00 92.69 96 GLU A C 1
ATOM 775 O O . GLU A 1 96 ? -4.443 -7.820 15.265 1.00 92.69 96 GLU A O 1
ATOM 780 N N . THR A 1 97 ? -4.421 -6.806 13.262 1.00 96.12 97 THR A N 1
ATOM 781 C CA . THR A 1 97 ? -5.878 -6.827 13.048 1.00 96.12 97 THR A CA 1
ATOM 782 C C . THR A 1 97 ? -6.388 -8.166 12.514 1.00 96.12 97 THR A C 1
ATOM 784 O O . THR A 1 97 ? -7.596 -8.395 12.466 1.00 96.12 97 THR A O 1
ATOM 787 N N . LYS A 1 98 ? -5.480 -9.049 12.073 1.00 96.69 98 LYS A N 1
ATOM 788 C CA . LYS A 1 98 ? -5.777 -10.289 11.330 1.00 96.69 98 LYS A CA 1
ATOM 789 C C . LYS A 1 98 ? -6.510 -10.055 10.004 1.00 96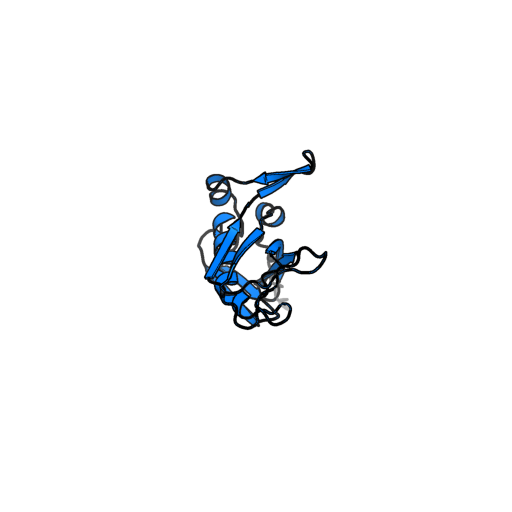.69 98 LYS A C 1
ATOM 791 O O . LYS A 1 98 ? -7.049 -11.004 9.430 1.00 96.69 98 LYS A O 1
ATOM 796 N N . PHE A 1 99 ? -6.533 -8.824 9.492 1.00 98.12 99 PHE A N 1
ATOM 797 C CA . PHE A 1 99 ? -7.202 -8.519 8.236 1.00 98.12 99 PHE A CA 1
ATOM 798 C C . PHE A 1 99 ? -6.426 -9.084 7.043 1.00 98.12 99 PHE A C 1
ATOM 800 O O . PHE A 1 99 ? -5.199 -8.992 6.956 1.00 98.12 99 PHE A O 1
ATOM 807 N N . VAL A 1 100 ? -7.164 -9.662 6.095 1.00 98.25 100 VAL A N 1
ATOM 808 C CA . VAL A 1 100 ? -6.622 -10.270 4.879 1.00 98.25 100 VAL A CA 1
ATOM 809 C C . VAL A 1 100 ? -7.413 -9.777 3.681 1.00 98.25 100 VAL A C 1
ATOM 811 O O . VAL A 1 100 ? -8.644 -9.786 3.690 1.00 98.25 100 VAL A O 1
ATOM 814 N N . LYS A 1 101 ? -6.711 -9.410 2.608 1.00 98.50 101 LYS A N 1
ATOM 815 C CA . LYS A 1 101 ? -7.345 -9.079 1.330 1.00 98.50 101 LYS A CA 1
ATOM 816 C C . LYS A 1 101 ? -6.593 -9.698 0.167 1.00 98.50 101 LYS A C 1
ATOM 818 O O . LYS A 1 101 ? -5.369 -9.629 0.089 1.00 98.50 101 LYS A O 1
ATOM 823 N N . VAL A 1 102 ? -7.351 -10.291 -0.748 1.00 98.50 102 VAL A N 1
ATOM 824 C CA . VAL A 1 102 ? -6.830 -10.964 -1.937 1.00 98.50 102 VAL A CA 1
ATOM 825 C C . VAL A 1 102 ? -7.186 -10.146 -3.170 1.00 98.50 102 VAL A C 1
ATOM 827 O O . VAL A 1 102 ? -8.331 -9.735 -3.342 1.00 98.50 102 VAL A O 1
ATOM 830 N N . PHE A 1 103 ? -6.202 -9.957 -4.040 1.00 98.50 103 PHE A N 1
ATOM 831 C CA . PHE A 1 103 ? -6.340 -9.316 -5.339 1.00 98.50 103 PHE A CA 1
ATOM 832 C C . PHE A 1 103 ? -5.884 -10.296 -6.416 1.00 98.50 103 PHE A C 1
ATOM 834 O O . PHE A 1 103 ? -4.893 -11.007 -6.234 1.00 98.50 103 PHE A O 1
ATOM 841 N N . VAL A 1 104 ? -6.602 -10.339 -7.536 1.00 98.06 104 VAL A N 1
ATOM 842 C CA . VAL A 1 104 ? -6.307 -11.233 -8.662 1.00 98.06 104 VAL A CA 1
ATOM 843 C C . VAL A 1 104 ? -6.271 -10.412 -9.943 1.00 98.06 104 VAL A C 1
ATOM 845 O O . VAL A 1 104 ? -7.163 -9.597 -10.172 1.00 98.06 104 VAL A O 1
ATOM 848 N N . LYS A 1 105 ? -5.231 -10.613 -10.752 1.00 97.62 105 LYS A N 1
ATOM 849 C CA . LYS A 1 105 ? -5.055 -9.971 -12.056 1.00 97.62 105 LYS A CA 1
ATOM 850 C C . LYS A 1 105 ? -4.180 -10.849 -12.947 1.00 97.62 105 LYS A C 1
ATOM 852 O O . LYS A 1 105 ? -3.142 -11.335 -12.507 1.00 97.62 105 LYS A O 1
ATOM 857 N N . GLU A 1 106 ? -4.591 -11.068 -14.189 1.00 96.38 106 GLU A N 1
ATOM 858 C CA . GLU A 1 106 ? -3.768 -11.798 -15.157 1.00 96.38 106 GLU A CA 1
ATOM 859 C C . GLU A 1 106 ? -2.543 -10.975 -15.575 1.00 96.38 106 GLU A C 1
ATOM 861 O O . GLU A 1 106 ? -2.638 -9.766 -15.771 1.00 96.38 106 GLU A O 1
ATOM 866 N N . GLY A 1 107 ? -1.387 -11.632 -15.710 1.00 94.06 107 GLY A N 1
ATOM 867 C CA . GLY A 1 107 ? -0.139 -10.985 -16.131 1.00 94.06 107 GLY A CA 1
ATOM 868 C C . GLY A 1 107 ? 0.587 -10.211 -15.025 1.00 94.06 107 GLY A C 1
ATOM 869 O O . GLY A 1 107 ? 1.588 -9.554 -15.301 1.00 94.06 107 GLY A O 1
ATOM 870 N N . GLY A 1 108 ? 0.117 -10.304 -13.777 1.00 96.94 108 GLY A N 1
ATOM 871 C CA . GLY A 1 108 ? 0.662 -9.564 -12.642 1.00 96.94 108 GLY A CA 1
ATOM 872 C C . GLY A 1 108 ? 0.086 -8.152 -12.499 1.00 96.94 108 GLY A C 1
ATOM 873 O O . GLY A 1 108 ? -0.930 -7.791 -13.091 1.00 96.94 108 GLY A O 1
ATOM 874 N N . PHE A 1 109 ? 0.728 -7.354 -11.654 1.00 98.62 109 PHE A N 1
ATOM 875 C CA . PHE A 1 109 ? 0.288 -6.025 -11.241 1.00 98.62 109 PHE A CA 1
ATOM 876 C C . PHE A 1 109 ? 1.377 -5.003 -11.563 1.00 98.62 109 PHE A C 1
ATOM 878 O O . PHE A 1 109 ? 2.554 -5.233 -11.259 1.00 98.62 109 PHE A O 1
ATOM 885 N N . SER A 1 110 ? 0.992 -3.860 -12.126 1.00 98.81 110 SER A N 1
ATOM 886 C CA . SER A 1 110 ? 1.886 -2.705 -12.238 1.00 98.81 110 SER A CA 1
ATOM 887 C C . SER A 1 110 ? 2.134 -2.069 -10.869 1.00 98.81 110 SER A C 1
ATOM 889 O O . SER A 1 110 ? 1.415 -2.343 -9.903 1.00 98.81 110 SER A O 1
ATOM 891 N N . CYS A 1 111 ? 3.126 -1.186 -10.765 1.00 98.75 111 CYS A N 1
ATOM 892 C CA . CYS A 1 111 ? 3.333 -0.379 -9.561 1.00 98.75 111 CYS A CA 1
ATOM 893 C C . CYS A 1 111 ? 2.060 0.394 -9.177 1.00 98.75 111 CYS A C 1
ATOM 895 O O . CYS A 1 111 ? 1.685 0.409 -8.004 1.00 98.75 111 CYS A O 1
ATOM 897 N N . LEU A 1 112 ? 1.344 0.957 -10.159 1.00 98.69 112 LEU A N 1
ATOM 898 C CA . LEU A 1 112 ? 0.076 1.642 -9.913 1.00 98.69 112 LEU A CA 1
ATOM 899 C C . LEU A 1 112 ? -0.986 0.707 -9.320 1.00 98.69 112 LEU A C 1
ATOM 901 O O . LEU A 1 112 ? -1.687 1.096 -8.385 1.00 98.69 112 LEU A O 1
ATOM 905 N N . ASP A 1 113 ? -1.126 -0.506 -9.858 1.00 98.75 113 ASP A N 1
ATOM 906 C CA . ASP A 1 113 ? -2.087 -1.479 -9.335 1.00 98.75 113 ASP A CA 1
ATOM 907 C C . ASP A 1 113 ? -1.755 -1.856 -7.889 1.00 98.75 113 ASP A C 1
ATOM 909 O O . ASP A 1 113 ? -2.643 -1.896 -7.039 1.00 98.75 113 ASP A O 1
ATOM 913 N N . VAL A 1 114 ? -0.473 -2.102 -7.597 1.00 98.75 114 VAL A N 1
ATOM 914 C CA . VAL A 1 114 ? -0.023 -2.459 -6.249 1.00 98.75 114 VAL A CA 1
ATOM 915 C C . VAL A 1 114 ? -0.319 -1.326 -5.265 1.00 98.75 114 VAL A C 1
ATOM 917 O O . VAL A 1 114 ? -0.919 -1.584 -4.224 1.00 98.75 114 VAL A O 1
ATOM 920 N N . ILE A 1 115 ? -0.003 -0.074 -5.609 1.00 98.75 115 ILE A N 1
ATOM 921 C CA . ILE A 1 115 ? -0.302 1.095 -4.764 1.00 98.75 115 ILE A CA 1
ATOM 922 C C . ILE A 1 115 ? -1.815 1.235 -4.534 1.00 98.75 115 ILE A C 1
ATOM 924 O O . ILE A 1 115 ? -2.257 1.425 -3.400 1.00 98.75 115 ILE A O 1
ATOM 928 N N . LYS A 1 116 ? -2.642 1.087 -5.578 1.00 98.75 116 LYS A N 1
ATOM 929 C CA . LYS A 1 116 ? -4.110 1.128 -5.442 1.00 98.75 116 LYS A CA 1
ATOM 930 C C . LYS A 1 116 ? -4.638 0.016 -4.538 1.00 98.75 116 LYS A C 1
ATOM 932 O O . LYS A 1 116 ? -5.547 0.252 -3.740 1.00 98.75 116 LYS A O 1
ATOM 937 N N . ASN A 1 117 ? -4.075 -1.181 -4.651 1.00 98.81 117 ASN A N 1
ATOM 938 C CA . ASN A 1 117 ? -4.442 -2.323 -3.823 1.00 98.81 117 ASN A CA 1
ATOM 939 C C . ASN A 1 117 ? -4.032 -2.112 -2.361 1.00 98.81 117 ASN A C 1
ATOM 941 O O . ASN A 1 117 ? -4.843 -2.397 -1.481 1.00 98.81 117 ASN A O 1
ATOM 945 N N . ILE A 1 118 ? -2.847 -1.537 -2.109 1.00 98.69 118 ILE A N 1
ATOM 946 C CA . ILE A 1 118 ? -2.411 -1.091 -0.778 1.00 98.69 118 ILE A CA 1
ATOM 947 C C . ILE A 1 118 ? -3.425 -0.092 -0.217 1.00 98.69 118 ILE A C 1
ATOM 949 O O . ILE A 1 118 ? -4.040 -0.367 0.802 1.00 98.69 118 ILE A O 1
ATOM 953 N N . VAL A 1 119 ? -3.721 1.003 -0.920 1.00 98.69 119 VAL A N 1
ATOM 954 C CA . VAL A 1 119 ? -4.703 2.001 -0.452 1.00 98.69 119 VAL A CA 1
ATOM 955 C C . VAL A 1 119 ? -6.076 1.367 -0.186 1.00 98.69 119 VAL A C 1
ATOM 957 O O . VAL A 1 119 ? -6.734 1.678 0.802 1.00 98.69 119 VAL A O 1
ATOM 960 N N . SER A 1 120 ? -6.528 0.452 -1.046 1.00 98.50 120 SER A N 1
ATOM 961 C CA . SER A 1 120 ? -7.798 -0.263 -0.870 1.00 98.50 120 SER A CA 1
ATOM 962 C C . SER A 1 120 ? -7.795 -1.216 0.331 1.00 98.50 120 SER A C 1
ATOM 964 O O . SER A 1 120 ? -8.856 -1.488 0.901 1.00 98.50 120 SER A O 1
ATOM 966 N N . PHE A 1 121 ? -6.642 -1.784 0.682 1.00 98.56 121 PHE A N 1
ATOM 967 C CA . PHE A 1 121 ? -6.444 -2.566 1.899 1.00 98.56 121 PHE A CA 1
ATOM 968 C C . PHE A 1 121 ? -6.491 -1.652 3.126 1.00 98.56 121 PHE A C 1
ATOM 970 O O . PHE A 1 121 ? -7.330 -1.859 3.997 1.00 98.56 121 PHE A O 1
ATOM 977 N N . GLU A 1 122 ? -5.710 -0.574 3.112 1.00 98.25 122 GLU A N 1
ATOM 978 C CA . GLU A 1 122 ? -5.591 0.395 4.206 1.00 98.25 122 GLU A CA 1
ATOM 979 C C . GLU A 1 122 ? -6.924 1.056 4.566 1.00 98.25 122 GLU A C 1
ATOM 981 O O . GLU A 1 122 ? -7.282 1.137 5.735 1.00 98.25 122 GLU A O 1
ATOM 986 N N . LYS A 1 123 ? -7.744 1.415 3.569 1.00 97.56 123 LYS A N 1
ATOM 987 C CA . LYS A 1 123 ? -9.105 1.940 3.797 1.00 97.56 123 LYS A CA 1
ATOM 988 C C . LYS A 1 123 ? -9.999 1.024 4.636 1.00 97.56 123 LYS A C 1
ATOM 990 O O . LYS A 1 123 ? -10.976 1.494 5.208 1.00 97.56 123 LYS A O 1
ATOM 995 N N . ARG A 1 124 ? -9.746 -0.286 4.618 1.00 97.69 124 ARG A N 1
ATOM 996 C CA . ARG A 1 124 ? -10.545 -1.283 5.342 1.00 97.69 124 ARG A CA 1
ATOM 997 C C . ARG A 1 124 ? -9.888 -1.695 6.648 1.00 97.69 124 ARG A C 1
ATOM 999 O O . ARG A 1 124 ? -10.603 -1.920 7.615 1.00 97.69 124 ARG A O 1
ATOM 1006 N N . ASP A 1 125 ? -8.566 -1.799 6.648 1.00 97.81 125 ASP A N 1
ATOM 1007 C CA . ASP A 1 125 ? -7.796 -2.282 7.784 1.00 97.81 125 ASP A CA 1
ATOM 1008 C C . ASP A 1 125 ? -7.582 -1.206 8.849 1.00 97.81 125 ASP A C 1
ATOM 1010 O O . ASP A 1 125 ? -7.877 -1.429 10.021 1.00 97.81 125 ASP A O 1
ATOM 1014 N N . ARG A 1 126 ? -7.148 -0.013 8.421 1.00 96.00 126 ARG A N 1
ATOM 1015 C CA . ARG A 1 126 ? -6.692 1.071 9.297 1.00 96.00 126 ARG A CA 1
ATOM 1016 C C . ARG A 1 126 ? -7.719 1.552 10.329 1.00 96.00 126 ARG A C 1
ATOM 1018 O O . ARG A 1 126 ? -7.311 1.849 11.442 1.00 96.00 126 ARG A O 1
ATOM 1025 N N . PRO A 1 127 ? -9.041 1.569 10.064 1.00 96.44 127 PRO A N 1
ATOM 1026 C CA . PRO A 1 127 ? -10.022 1.873 11.111 1.00 96.44 127 PRO A CA 1
ATOM 1027 C C . PRO A 1 127 ? -10.001 0.908 12.311 1.00 96.44 127 PRO A C 1
ATOM 1029 O O . PRO A 1 127 ? -10.588 1.219 13.340 1.00 96.44 127 PRO A O 1
ATOM 1032 N N . ASN A 1 128 ? -9.373 -0.267 12.174 1.00 96.25 128 ASN A N 1
ATOM 1033 C CA . ASN A 1 128 ? -9.283 -1.289 13.219 1.00 96.25 128 ASN A CA 1
ATOM 1034 C C . ASN A 1 128 ? -7.900 -1.348 13.887 1.00 96.25 128 ASN A C 1
ATOM 1036 O O . ASN A 1 128 ? -7.707 -2.150 14.803 1.00 96.25 128 ASN A O 1
ATOM 1040 N N . THR A 1 129 ? -6.933 -0.549 13.429 1.00 95.50 129 THR A N 1
ATOM 1041 C CA . THR A 1 129 ? -5.643 -0.390 14.110 1.00 95.50 129 THR A CA 1
ATOM 1042 C C . THR A 1 129 ? -5.773 0.649 15.223 1.00 95.50 129 THR A C 1
ATOM 1044 O O . THR A 1 129 ? -6.766 1.376 15.288 1.00 95.50 129 THR A O 1
ATOM 1047 N N . LYS A 1 130 ? -4.790 0.717 16.129 1.00 93.31 130 LYS A N 1
ATOM 1048 C CA . LYS A 1 130 ? -4.807 1.680 17.235 1.00 93.31 130 LYS A CA 1
ATOM 1049 C C . LYS A 1 130 ? -3.460 2.361 17.431 1.00 93.31 130 LYS A C 1
ATOM 1051 O O . LYS A 1 130 ? -2.434 1.692 17.495 1.00 93.31 130 LYS A O 1
ATOM 1056 N N . TRP A 1 131 ? -3.501 3.673 17.628 1.00 91.19 131 TRP A N 1
ATOM 1057 C CA . TRP A 1 131 ? -2.390 4.497 18.085 1.00 91.19 131 TRP A CA 1
ATOM 1058 C C . TRP A 1 131 ? -2.912 5.500 19.116 1.00 91.19 131 TRP A C 1
ATOM 1060 O O . TRP A 1 131 ? -3.684 6.389 18.769 1.00 91.19 131 TRP A O 1
ATOM 1070 N N . PHE A 1 132 ? -2.528 5.330 20.388 1.00 87.69 132 PHE A N 1
ATOM 1071 C CA . PHE A 1 132 ? -3.042 6.121 21.521 1.00 87.69 132 PHE A CA 1
ATOM 1072 C C . PHE A 1 132 ? -4.579 6.249 21.508 1.00 87.69 132 PHE A C 1
ATOM 1074 O O . PHE A 1 132 ? -5.133 7.340 21.439 1.00 87.69 132 PHE A O 1
ATOM 1081 N N . ASP A 1 133 ? -5.252 5.096 21.546 1.00 89.56 133 ASP A N 1
ATOM 1082 C CA . ASP A 1 133 ? -6.713 4.905 21.579 1.00 89.56 133 ASP A CA 1
ATOM 1083 C C . ASP A 1 133 ? -7.513 5.278 20.317 1.00 89.56 133 ASP A C 1
ATOM 1085 O O . ASP A 1 133 ? -8.599 4.725 20.129 1.00 89.56 133 ASP A O 1
ATOM 1089 N N . GLY A 1 134 ? -6.981 6.118 19.426 1.00 94.12 134 GLY A N 1
ATOM 1090 C CA . GLY A 1 134 ? -7.554 6.396 18.104 1.00 94.12 134 GLY A CA 1
ATOM 1091 C C . GLY A 1 134 ? -7.029 5.480 16.991 1.00 94.12 134 GLY A C 1
ATOM 1092 O O . GLY A 1 134 ? -6.096 4.703 17.220 1.00 94.12 134 GLY A O 1
ATOM 1093 N N . PRO A 1 135 ? -7.598 5.551 15.772 1.00 95.69 135 PRO A N 1
ATOM 1094 C CA . PRO A 1 135 ? -7.057 4.848 14.610 1.00 95.69 135 PRO A CA 1
ATOM 1095 C C . PRO A 1 135 ? -5.625 5.303 14.309 1.00 95.69 135 PRO A C 1
ATOM 1097 O O . PRO A 1 135 ? -5.309 6.491 14.392 1.00 95.69 135 PRO A O 1
ATOM 1100 N N . ASP A 1 136 ? -4.756 4.370 13.913 1.00 95.50 136 ASP A N 1
ATOM 1101 C CA . ASP A 1 136 ? -3.370 4.711 13.581 1.00 95.50 136 ASP A CA 1
ATOM 1102 C C . ASP A 1 136 ? -3.303 5.557 12.302 1.00 95.50 136 ASP A C 1
ATOM 1104 O O . ASP A 1 136 ? -3.429 5.052 11.189 1.00 95.50 136 ASP A O 1
ATOM 1108 N N . CYS A 1 137 ? -3.086 6.859 12.470 1.00 94.75 137 CYS A N 1
ATOM 1109 C CA . CYS A 1 137 ? -2.809 7.796 11.381 1.00 94.75 137 CYS A CA 1
ATOM 1110 C C . CYS A 1 137 ? -1.383 8.359 11.464 1.00 94.75 137 CYS A C 1
ATOM 1112 O O . CYS A 1 137 ? -1.094 9.389 10.852 1.00 94.75 137 CYS A O 1
ATOM 1114 N N . HIS A 1 138 ? -0.517 7.704 12.242 1.00 93.88 138 HIS A N 1
ATOM 1115 C CA . HIS A 1 138 ? 0.858 8.116 12.475 1.00 93.88 138 HIS A CA 1
ATOM 1116 C C . HIS A 1 138 ? 1.825 7.405 11.527 1.00 93.88 138 HIS A C 1
ATOM 1118 O O . HIS A 1 138 ? 2.627 8.076 10.883 1.00 93.88 138 HIS A O 1
ATOM 1124 N N . HIS A 1 139 ? 1.715 6.080 11.377 1.00 95.00 139 HIS A N 1
ATOM 1125 C CA . HIS A 1 139 ? 2.600 5.327 10.484 1.00 95.00 139 HIS A CA 1
ATOM 1126 C C . HIS A 1 139 ? 2.124 5.430 9.028 1.00 95.00 139 HIS A C 1
ATOM 1128 O O . HIS A 1 139 ? 1.292 4.634 8.564 1.00 95.00 139 HIS A O 1
ATOM 1134 N N . ILE A 1 140 ? 2.638 6.434 8.314 1.00 96.19 140 ILE A N 1
ATOM 1135 C CA . ILE A 1 140 ? 2.187 6.812 6.968 1.00 96.19 140 ILE A CA 1
ATOM 1136 C C . ILE A 1 140 ? 3.261 6.702 5.883 1.00 96.19 140 ILE A C 1
ATOM 1138 O O . ILE A 1 140 ? 2.904 6.725 4.706 1.00 96.19 140 ILE A O 1
ATOM 1142 N N . TYR A 1 141 ? 4.545 6.565 6.223 1.00 96.88 141 TYR A N 1
ATOM 1143 C CA . TYR A 1 141 ? 5.616 6.460 5.224 1.00 96.88 141 TYR A CA 1
ATOM 1144 C C . TYR A 1 141 ? 5.785 5.016 4.765 1.00 96.88 141 TYR A C 1
ATOM 1146 O O . TYR A 1 141 ? 6.028 4.128 5.575 1.00 96.88 141 TYR A O 1
ATOM 1154 N N . TYR A 1 142 ? 5.657 4.750 3.468 1.00 97.94 142 TYR A N 1
ATOM 1155 C CA . TYR A 1 142 ? 5.839 3.402 2.939 1.00 97.94 142 TYR A CA 1
ATOM 1156 C C . TYR A 1 142 ? 7.321 3.000 2.984 1.00 97.94 142 TYR A C 1
ATOM 1158 O O . TYR A 1 142 ? 8.142 3.522 2.223 1.00 97.94 142 TYR A O 1
ATOM 1166 N N . GLU A 1 143 ? 7.655 2.031 3.837 1.00 96.88 143 GLU A N 1
ATOM 1167 C CA . GLU A 1 143 ? 9.026 1.522 4.009 1.00 96.88 143 GLU A CA 1
ATOM 1168 C C . GLU A 1 143 ? 9.301 0.253 3.195 1.00 96.88 143 GLU A C 1
ATOM 1170 O O . GLU A 1 143 ? 10.441 -0.203 3.079 1.00 96.88 143 GLU A O 1
ATOM 1175 N N . GLY A 1 144 ? 8.258 -0.326 2.603 1.00 97.25 144 GLY A N 1
ATOM 1176 C CA . GLY A 1 144 ? 8.369 -1.512 1.773 1.00 97.25 144 GLY A CA 1
ATOM 1177 C C . GLY A 1 144 ? 7.296 -2.548 2.066 1.00 97.25 144 GLY A C 1
ATOM 1178 O O . GLY A 1 144 ? 6.356 -2.349 2.835 1.00 97.25 144 GLY A O 1
ATOM 1179 N N . MET A 1 145 ? 7.468 -3.708 1.442 1.00 96.94 145 MET A N 1
ATOM 1180 C CA . MET A 1 145 ? 6.647 -4.883 1.692 1.00 96.94 145 MET A CA 1
ATOM 1181 C C . MET A 1 145 ? 7.520 -6.137 1.688 1.00 96.94 145 MET A C 1
ATOM 1183 O O . MET A 1 145 ? 8.542 -6.194 0.998 1.00 96.94 145 MET A O 1
ATOM 1187 N N . ARG A 1 146 ? 7.108 -7.162 2.432 1.00 96.44 146 ARG A N 1
ATOM 1188 C CA . ARG A 1 146 ? 7.819 -8.444 2.505 1.00 96.44 146 ARG A CA 1
ATOM 1189 C C . ARG A 1 146 ? 6.899 -9.584 2.121 1.00 96.44 146 ARG A C 1
ATOM 1191 O O . ARG A 1 146 ? 5.815 -9.713 2.681 1.00 96.44 146 ARG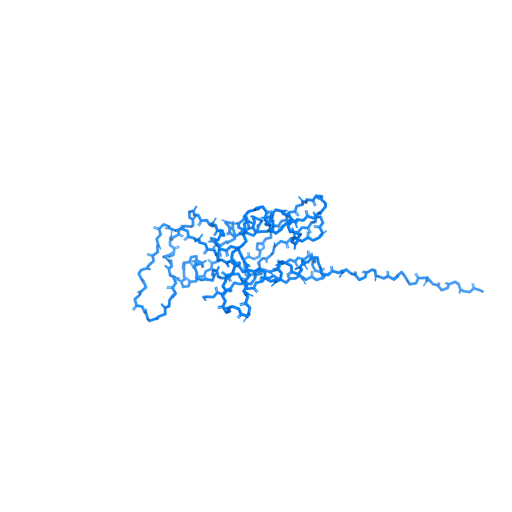 A O 1
ATOM 1198 N N . TYR A 1 147 ? 7.379 -10.432 1.216 1.00 96.75 147 TYR A N 1
ATOM 1199 C CA . TYR A 1 147 ? 6.710 -11.664 0.825 1.00 96.75 147 TYR A CA 1
ATOM 1200 C C . TYR A 1 147 ? 7.096 -12.821 1.748 1.00 96.75 147 TYR A C 1
ATOM 1202 O O . TYR A 1 147 ? 8.277 -13.160 1.883 1.00 96.75 147 TYR A O 1
ATOM 1210 N N . ASP A 1 148 ? 6.096 -13.445 2.358 1.00 95.25 148 ASP A N 1
ATOM 1211 C CA . ASP A 1 148 ? 6.243 -14.706 3.070 1.00 95.25 148 ASP A CA 1
ATOM 1212 C C . ASP A 1 148 ? 5.982 -15.868 2.103 1.00 95.25 148 ASP A C 1
ATOM 1214 O O . ASP A 1 148 ? 4.898 -16.029 1.542 1.00 95.25 148 ASP A O 1
ATOM 1218 N N . LYS A 1 149 ? 7.004 -16.703 1.900 1.00 91.94 149 LYS A N 1
ATOM 1219 C CA . LYS A 1 149 ? 6.951 -17.845 0.977 1.00 91.94 149 LYS A CA 1
ATOM 1220 C C . LYS A 1 149 ? 6.095 -19.003 1.488 1.00 91.94 149 LYS A C 1
ATOM 1222 O O . LYS A 1 149 ? 5.668 -19.818 0.673 1.00 91.94 149 LYS A O 1
ATOM 1227 N N . ASN A 1 150 ? 5.880 -19.104 2.799 1.00 91.94 150 ASN A N 1
ATOM 1228 C CA . ASN A 1 150 ? 5.103 -20.180 3.409 1.00 91.94 150 ASN A CA 1
ATOM 1229 C C . ASN A 1 150 ? 3.604 -19.910 3.268 1.00 91.94 150 ASN A C 1
ATOM 1231 O O . ASN A 1 150 ? 2.854 -20.802 2.879 1.00 91.94 150 ASN A O 1
ATOM 1235 N N . THR A 1 151 ? 3.178 -18.675 3.538 1.00 93.25 151 THR A N 1
ATOM 1236 C CA . THR A 1 151 ? 1.768 -18.253 3.439 1.00 93.25 151 THR A CA 1
ATOM 1237 C C . THR A 1 151 ? 1.406 -17.690 2.067 1.00 93.25 151 THR A C 1
ATOM 1239 O O . THR A 1 151 ? 0.227 -17.526 1.759 1.00 93.25 151 THR A O 1
ATOM 1242 N N . GLN A 1 152 ? 2.411 -17.387 1.240 1.00 95.38 152 GLN A N 1
ATOM 1243 C CA . GLN A 1 152 ? 2.265 -16.678 -0.030 1.00 95.38 152 GLN A CA 1
ATOM 1244 C C . GLN A 1 152 ? 1.587 -15.307 0.126 1.00 95.38 152 GLN A C 1
ATOM 1246 O O . GLN A 1 152 ? 0.874 -14.863 -0.777 1.00 95.38 152 GLN A O 1
ATOM 1251 N N . SER A 1 153 ? 1.811 -14.636 1.259 1.00 96.94 153 SER A N 1
ATOM 1252 C CA . SER A 1 153 ? 1.240 -13.325 1.568 1.00 96.94 153 SER A CA 1
ATOM 1253 C C . SER A 1 153 ? 2.290 -12.228 1.701 1.00 96.94 153 SER A C 1
ATOM 1255 O O . SER A 1 153 ? 3.493 -12.479 1.755 1.00 96.94 153 SER A O 1
ATOM 1257 N N . LEU A 1 154 ? 1.816 -10.989 1.701 1.00 98.00 154 LEU A N 1
ATOM 1258 C CA . LEU A 1 154 ? 2.601 -9.778 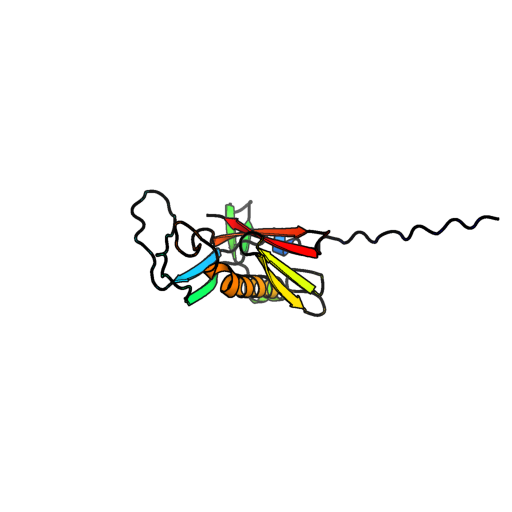1.845 1.00 98.00 154 LEU A CA 1
ATOM 1259 C C . LEU A 1 154 ? 2.198 -9.044 3.117 1.00 98.00 154 LEU A C 1
ATOM 1261 O O . LEU A 1 154 ? 1.009 -8.845 3.379 1.00 98.00 154 LEU A O 1
ATOM 1265 N N . ARG A 1 155 ? 3.206 -8.557 3.834 1.00 97.81 155 ARG A N 1
ATOM 1266 C CA . ARG A 1 155 ? 3.050 -7.537 4.871 1.00 97.81 155 ARG A CA 1
ATOM 1267 C C . ARG A 1 155 ? 3.627 -6.219 4.378 1.00 97.81 155 ARG A C 1
ATOM 1269 O O . ARG A 1 155 ? 4.685 -6.230 3.746 1.00 97.81 155 ARG A O 1
ATOM 1276 N N . ILE A 1 156 ? 2.940 -5.122 4.675 1.00 97.94 156 ILE A N 1
ATOM 1277 C CA . ILE A 1 156 ? 3.398 -3.757 4.401 1.00 97.94 156 ILE A CA 1
ATOM 1278 C C . ILE A 1 156 ? 4.057 -3.209 5.668 1.00 97.94 156 ILE A C 1
ATOM 1280 O O . ILE A 1 156 ? 3.580 -3.482 6.768 1.00 97.94 156 ILE A O 1
ATOM 1284 N N . PHE A 1 157 ? 5.151 -2.472 5.505 1.00 97.38 157 PHE A N 1
ATOM 1285 C CA . PHE A 1 157 ? 5.845 -1.791 6.594 1.00 97.38 157 PHE A CA 1
ATOM 1286 C C . PHE A 1 157 ? 5.653 -0.286 6.440 1.00 97.38 157 PHE A C 1
ATOM 1288 O O . PHE A 1 157 ? 5.802 0.254 5.338 1.00 97.38 157 PHE A O 1
ATOM 1295 N N . TRP A 1 158 ? 5.296 0.354 7.548 1.00 96.81 158 TRP A N 1
ATOM 1296 C CA . TRP A 1 158 ? 4.982 1.771 7.618 1.00 96.81 158 TRP A CA 1
ATOM 1297 C C . TRP A 1 158 ? 5.859 2.439 8.675 1.00 96.81 158 TRP A C 1
ATOM 1299 O O . TRP A 1 158 ? 5.951 1.937 9.793 1.00 96.81 158 TRP A O 1
ATOM 1309 N N . GLY A 1 159 ? 6.469 3.560 8.306 1.00 94.12 159 GLY A N 1
ATOM 1310 C CA . GLY A 1 159 ? 7.264 4.415 9.179 1.00 94.12 159 GLY A CA 1
ATOM 1311 C C . GLY A 1 159 ? 6.478 5.624 9.681 1.00 94.12 159 GLY A C 1
ATOM 1312 O O . GLY A 1 159 ? 5.471 6.018 9.077 1.00 94.12 159 GLY A O 1
ATOM 1313 N N . SER A 1 160 ? 6.974 6.186 10.782 1.00 87.69 160 SER A N 1
ATOM 1314 C CA . SER A 1 160 ? 6.475 7.360 11.515 1.00 87.69 160 SER A CA 1
ATOM 1315 C C . SER A 1 160 ? 6.985 8.692 10.994 1.00 87.69 160 SER A C 1
ATOM 1317 O O . SER A 1 160 ? 8.147 8.737 10.534 1.00 87.69 160 SER A O 1
#

Sequence (160 aa):
MSDSPRRSKRKKVNDPITHHMKAMRFSLEIETTNTLPNNGPLLNRFEAPDSRIERVRAVGPGYYDKAQEDHIPYTLEQLKDMPGYTANRMILTNDETKFVKVFVKEGGFSCLDVIKNIVSFEKRDRPNTKWFDGPDCHHIYYEGMRYDKNTQSLRIFWGS

Secondary structure (DSSP, 8-state):
----------------B-HHHHH-EEEEEEEES-EEP--SSS---EE-TT--EEEEEEEEEEEEETTTTEEEEPPHHHHHHSEEE-SSEEEEE-TTT--EEEEE-TT-EEHHHHHHHHHHHHHHHGGG--BTTB---S--EEEEEEEETTTTEEEEEEE-

pLDDT: mean 91.81, std 13.04, range [46.06, 98.81]

Foldseek 3Di:
DDDDDDDPDPDPPDQQFDPLQQQKKWWKDWDKDAWDDDPDPDPFTDGDLPIDTPDIATGQTFGQDPVVRDTDGDDPVQQQPAAGGQDQKAWEADPVQRDIDIDGHPRHDGNVRVRVVVRVSCNPRQCRDDDPNGGPPGFIIFNGWDADPVVRHIYTGTHD

Radius of gyration: 19.1 Å; chains: 1; bounding box: 38×73×39 Å